Protein AF-A0A2U1CFE0-F1 (afdb_monomer_lite)

Radius of gyration: 10.6 Å; chains: 1; bounding box: 20×25×30 Å

Foldseek 3Di:
DWFAQVCLVVCAVAFWAFPVQPPGGWHWDQDPVRFIWIAGPVRDIGTGHHPVPPVPTDGTDHDD

pLDDT: mean 82.17, std 9.96, range [55.94, 93.19]

Organism: NCBI:txid1297617

Secondary structure (DSSP, 8-state):
-EE-TTTGGGGTT-EEE-TT-TTSPEEEEE-TTS-EEEE-TT--EEEPPPTT--SS-EE-EE--

Structure (mmCIF, N/CA/C/O backbone):
data_AF-A0A2U1CFE0-F1
#
_entry.id   AF-A0A2U1CFE0-F1
#
loop_
_atom_site.group_PDB
_atom_site.id
_atom_site.type_symbol
_atom_site.label_atom_id
_atom_site.label_alt_id
_atom_site.label_comp_id
_atom_site.label_asym_id
_atom_site.label_entity_id
_atom_site.label_seq_id
_atom_site.pdbx_PDB_ins_code
_atom_site.Cartn_x
_atom_site.Cartn_y
_atom_site.Cartn_z
_atom_site.occupancy
_atom_site.B_iso_or_equiv
_atom_site.auth_seq_id
_atom_site.auth_comp_id
_atom_site.auth_asym_id
_atom_site.auth_atom_id
_atom_site.pdbx_PDB_model_num
ATOM 1 N N . MET A 1 1 ? 0.094 8.248 -10.613 1.00 81.44 1 MET A N 1
ATOM 2 C CA . MET A 1 1 ? -0.712 8.528 -9.397 1.00 81.44 1 MET A CA 1
ATOM 3 C C . MET A 1 1 ? 0.018 7.968 -8.181 1.00 81.44 1 MET A C 1
ATOM 5 O O . MET A 1 1 ? 0.779 7.026 -8.357 1.00 81.44 1 MET A O 1
ATOM 9 N N . CYS A 1 2 ? -0.129 8.553 -6.989 1.00 86.12 2 CYS A N 1
ATOM 10 C CA . CYS A 1 2 ? 0.481 8.022 -5.762 1.00 86.12 2 CYS A CA 1
ATOM 11 C C . CYS A 1 2 ? -0.562 7.298 -4.900 1.00 86.12 2 CYS A C 1
ATOM 13 O O . CYS A 1 2 ? -1.716 7.723 -4.836 1.00 86.12 2 CYS A O 1
ATOM 15 N N . LEU A 1 3 ? -0.174 6.189 -4.268 1.00 87.12 3 LEU A N 1
ATOM 16 C CA . LEU A 1 3 ? -1.021 5.457 -3.326 1.00 87.12 3 LEU A CA 1
ATOM 17 C C . LEU A 1 3 ? -0.828 6.045 -1.932 1.00 87.12 3 LEU A C 1
ATOM 19 O O . LEU A 1 3 ? 0.296 6.084 -1.437 1.00 87.12 3 LEU A O 1
ATOM 23 N N . THR A 1 4 ? -1.921 6.471 -1.304 1.00 91.25 4 THR A N 1
ATOM 24 C CA . THR A 1 4 ? -1.917 7.114 0.013 1.00 91.2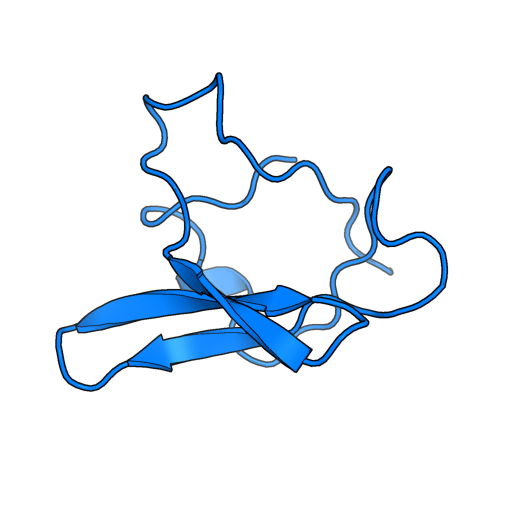5 4 THR A CA 1
ATOM 25 C C . THR A 1 4 ? -3.045 6.569 0.882 1.00 91.25 4 THR A C 1
ATOM 27 O O . THR A 1 4 ? -3.991 5.968 0.374 1.00 91.25 4 THR A O 1
ATOM 30 N N . GLN A 1 5 ? -2.996 6.795 2.196 1.00 92.38 5 GLN A N 1
ATOM 31 C CA . GLN A 1 5 ? -4.107 6.440 3.094 1.00 92.38 5 GLN A CA 1
ATOM 32 C C . GLN A 1 5 ? -5.450 7.040 2.639 1.00 92.38 5 GLN A C 1
ATOM 34 O O . GLN A 1 5 ? -6.484 6.393 2.773 1.00 92.38 5 GLN A O 1
ATOM 39 N N . GLN A 1 6 ? -5.438 8.245 2.060 1.00 90.94 6 GLN A N 1
ATOM 40 C CA . GLN A 1 6 ? -6.635 8.978 1.642 1.00 90.94 6 GLN A CA 1
ATOM 41 C C . GLN A 1 6 ? -7.324 8.365 0.417 1.00 90.94 6 GLN A C 1
ATOM 43 O O . GLN A 1 6 ? -8.539 8.486 0.278 1.00 90.94 6 GLN A O 1
ATOM 48 N N . ASN A 1 7 ? -6.572 7.711 -0.474 1.00 89.69 7 ASN A N 1
ATOM 49 C CA . ASN A 1 7 ? -7.120 7.144 -1.709 1.00 89.69 7 ASN A CA 1
ATOM 50 C C . ASN A 1 7 ? -7.082 5.607 -1.767 1.00 89.69 7 ASN A C 1
ATOM 52 O O . ASN A 1 7 ? -7.751 5.021 -2.617 1.00 89.69 7 ASN A O 1
ATOM 56 N N . ALA A 1 8 ? -6.377 4.942 -0.846 1.00 89.88 8 ALA A N 1
ATOM 57 C CA . ALA A 1 8 ? -6.162 3.495 -0.860 1.00 89.88 8 ALA A CA 1
ATOM 58 C C . ALA A 1 8 ? -7.458 2.672 -0.887 1.00 89.88 8 ALA A C 1
ATOM 60 O O . ALA A 1 8 ? -7.509 1.647 -1.568 1.00 89.88 8 ALA A O 1
ATOM 61 N N . ALA A 1 9 ? -8.524 3.149 -0.236 1.00 91.31 9 ALA A N 1
ATOM 62 C CA . ALA A 1 9 ? -9.843 2.513 -0.251 1.00 91.31 9 ALA A CA 1
ATOM 63 C C . ALA A 1 9 ? -10.366 2.238 -1.675 1.00 91.31 9 ALA A C 1
ATOM 65 O O . ALA A 1 9 ? -10.989 1.212 -1.931 1.00 91.31 9 ALA A O 1
ATOM 66 N N . GLN A 1 10 ? -10.067 3.125 -2.629 1.00 89.75 10 GLN A N 1
ATOM 67 C CA . GLN A 1 10 ? -10.532 3.025 -4.018 1.00 89.75 10 GLN A CA 1
ATOM 68 C C . GLN A 1 10 ? -9.813 1.932 -4.819 1.00 89.75 10 GLN A C 1
ATOM 70 O O . GLN A 1 10 ? -10.257 1.565 -5.916 1.00 89.75 10 GLN A O 1
ATOM 75 N N . PHE A 1 11 ? -8.693 1.439 -4.291 1.00 87.12 11 PHE A N 1
ATOM 76 C CA . PHE A 1 11 ? -7.807 0.485 -4.944 1.00 87.12 11 PHE A CA 1
ATOM 77 C C . PHE A 1 11 ? -7.757 -0.870 -4.242 1.00 87.12 11 PHE A C 1
ATOM 79 O O . PHE A 1 11 ? -7.084 -1.775 -4.734 1.00 87.12 11 PHE A O 1
ATOM 86 N N . VAL A 1 12 ? -8.478 -1.040 -3.130 1.00 87.00 12 VAL A N 1
ATOM 87 C CA . VAL A 1 12 ? -8.603 -2.338 -2.460 1.00 87.00 12 VAL A CA 1
ATOM 88 C C . VAL A 1 12 ? -9.105 -3.383 -3.457 1.00 87.00 12 VAL A C 1
ATOM 90 O O . VAL A 1 12 ? -10.085 -3.165 -4.168 1.00 87.00 12 VAL A O 1
ATOM 93 N N . GLY A 1 13 ? -8.389 -4.507 -3.541 1.00 81.06 13 GLY A N 1
ATOM 94 C CA . GLY A 1 13 ? -8.702 -5.602 -4.466 1.00 81.06 13 GLY A CA 1
ATOM 95 C C . GLY A 1 13 ? -8.394 -5.329 -5.945 1.00 81.06 13 GLY A C 1
ATOM 96 O O . GLY A 1 13 ? -8.619 -6.211 -6.769 1.00 81.06 13 GLY A O 1
ATOM 97 N N . LYS A 1 14 ? -7.863 -4.151 -6.300 1.00 81.00 14 LYS A N 1
ATOM 98 C CA . LYS A 1 14 ? -7.439 -3.831 -7.670 1.00 81.00 14 LYS A CA 1
ATOM 99 C C . LYS A 1 14 ? -5.955 -4.113 -7.868 1.00 81.00 14 LYS A C 1
ATOM 101 O O . LYS A 1 14 ? -5.152 -3.975 -6.949 1.00 81.00 14 LYS A O 1
ATOM 106 N N . SER A 1 15 ? -5.599 -4.456 -9.099 1.00 78.69 15 SER A N 1
ATOM 107 C CA . SER A 1 15 ? -4.211 -4.580 -9.535 1.00 78.69 15 SER A CA 1
ATOM 108 C C . SER A 1 15 ? -3.659 -3.216 -9.942 1.00 78.69 15 SER A C 1
ATOM 110 O O . SER A 1 15 ? -4.191 -2.574 -10.847 1.00 78.69 15 SER A O 1
ATOM 112 N N . LEU A 1 16 ? -2.593 -2.772 -9.274 1.00 81.94 16 LEU A N 1
ATOM 113 C CA . LEU A 1 16 ? -1.886 -1.531 -9.604 1.00 81.94 16 LEU A CA 1
ATOM 114 C C . LEU A 1 16 ? -0.463 -1.845 -10.066 1.00 81.94 16 LEU A C 1
ATOM 116 O O . LEU A 1 16 ? 0.218 -2.640 -9.425 1.00 81.94 16 LEU A O 1
ATOM 120 N N . PHE A 1 17 ? 0.010 -1.194 -11.126 1.00 77.88 17 PHE A N 1
ATOM 121 C CA . PHE A 1 17 ? 1.327 -1.449 -11.718 1.00 77.88 17 PHE A CA 1
ATOM 122 C C . PHE A 1 17 ? 2.141 -0.162 -11.685 1.00 77.88 17 PHE A C 1
ATOM 124 O O . PHE A 1 17 ? 1.654 0.869 -12.119 1.00 77.88 17 PHE A O 1
ATOM 131 N N . GLY A 1 18 ? 3.361 -0.163 -11.154 1.00 70.94 18 GLY A N 1
ATOM 132 C CA . GLY A 1 18 ? 4.132 1.076 -10.974 1.00 70.94 18 GLY A CA 1
ATOM 133 C C . GLY A 1 18 ? 5.592 0.963 -11.372 1.00 70.94 18 GLY A C 1
ATOM 134 O O . GLY A 1 18 ? 6.072 -0.141 -11.610 1.00 70.94 18 GLY A O 1
ATOM 135 N N . GLY A 1 19 ? 6.292 2.106 -11.357 1.00 61.81 19 GLY A N 1
ATOM 136 C CA . GLY A 1 19 ? 7.713 2.274 -11.715 1.00 61.81 19 GLY A CA 1
ATOM 137 C C . GLY A 1 19 ? 8.684 1.323 -10.996 1.00 61.81 19 GLY A C 1
ATOM 138 O O . GLY A 1 19 ? 9.708 0.913 -11.529 1.00 61.81 19 GLY A O 1
ATOM 139 N N . HIS A 1 20 ? 8.323 0.911 -9.781 1.00 61.91 20 HIS A N 1
ATOM 140 C CA . HIS A 1 20 ? 9.091 -0.036 -8.967 1.00 61.91 20 HIS A CA 1
ATOM 141 C C . HIS A 1 20 ? 8.524 -1.469 -9.009 1.00 61.91 20 HIS A C 1
ATOM 143 O O . HIS A 1 20 ? 9.134 -2.405 -8.496 1.00 61.91 20 HIS A O 1
ATOM 149 N N . PHE A 1 21 ? 7.364 -1.664 -9.642 1.00 63.47 21 PHE A N 1
ATOM 150 C CA . PHE A 1 21 ? 6.549 -2.884 -9.582 1.00 63.47 21 PHE A CA 1
ATOM 151 C C . PHE A 1 21 ? 6.161 -3.402 -10.977 1.00 63.47 21 PHE A C 1
ATOM 153 O O . PHE A 1 21 ? 5.154 -4.084 -11.119 1.00 63.47 21 PHE A O 1
ATOM 160 N N . HIS A 1 22 ? 6.960 -3.098 -12.009 1.00 57.75 22 HIS A N 1
ATOM 161 C CA . HIS A 1 22 ? 6.655 -3.309 -13.438 1.00 57.75 22 HIS A CA 1
ATOM 162 C C . HIS A 1 22 ? 6.112 -4.701 -13.819 1.00 57.75 22 HIS A C 1
ATOM 164 O O . HIS A 1 22 ? 5.452 -4.826 -14.843 1.00 57.75 22 HIS A O 1
ATOM 170 N N . TYR A 1 23 ? 6.374 -5.736 -13.017 1.00 55.94 23 TYR A N 1
ATOM 171 C CA . TYR A 1 23 ? 6.019 -7.122 -13.334 1.00 55.94 23 TYR A CA 1
ATOM 172 C C . TYR A 1 23 ? 4.972 -7.743 -12.401 1.00 55.94 23 TYR A C 1
ATOM 174 O O . TYR A 1 23 ? 4.495 -8.836 -12.686 1.00 55.94 23 TYR A O 1
ATOM 182 N N . TRP A 1 24 ? 4.616 -7.085 -11.293 1.00 65.25 24 TRP A N 1
ATOM 183 C CA . TRP A 1 24 ? 3.714 -7.648 -10.284 1.00 65.25 24 TRP A CA 1
ATOM 184 C C . TRP A 1 24 ? 2.760 -6.585 -9.741 1.00 65.25 24 TRP A C 1
ATOM 186 O O . TRP A 1 24 ? 3.219 -5.523 -9.319 1.00 65.25 24 TRP A O 1
ATOM 196 N N . PRO A 1 25 ? 1.445 -6.861 -9.709 1.00 70.19 25 PRO A N 1
ATOM 197 C CA . PRO A 1 25 ? 0.485 -5.892 -9.220 1.00 70.19 25 PRO A CA 1
ATOM 198 C C . PRO A 1 25 ? 0.635 -5.693 -7.711 1.00 70.19 25 PRO A C 1
ATOM 200 O O . PRO A 1 25 ? 0.653 -6.662 -6.950 1.00 70.19 25 PRO A O 1
ATOM 203 N N . LEU A 1 26 ? 0.661 -4.436 -7.272 1.00 82.62 26 LEU A N 1
ATOM 204 C CA . LEU A 1 26 ? 0.464 -4.105 -5.866 1.00 82.62 26 LEU A CA 1
ATOM 205 C C . LEU A 1 26 ? -0.936 -4.548 -5.449 1.00 82.62 26 LEU A C 1
ATOM 207 O O . LEU A 1 26 ? -1.917 -4.251 -6.137 1.00 82.62 26 LEU A O 1
ATOM 211 N N . ARG A 1 27 ? -1.030 -5.221 -4.303 1.00 87.06 27 ARG A N 1
ATOM 212 C CA . ARG A 1 27 ? -2.317 -5.530 -3.674 1.00 87.06 27 ARG A CA 1
ATOM 213 C C . ARG A 1 27 ? -2.555 -4.576 -2.525 1.00 87.06 27 ARG A C 1
ATOM 215 O O . ARG A 1 27 ? -1.794 -4.585 -1.562 1.00 87.06 27 ARG A O 1
ATOM 222 N N . VAL A 1 28 ? -3.620 -3.790 -2.618 1.00 90.19 28 VAL A N 1
ATOM 223 C CA . VAL A 1 28 ? -4.049 -2.909 -1.531 1.00 90.19 28 VAL A CA 1
ATOM 224 C C . VAL A 1 28 ? -5.028 -3.655 -0.633 1.00 90.19 28 VAL A C 1
ATOM 226 O O . VAL A 1 28 ? -5.992 -4.255 -1.115 1.00 90.19 28 VAL A O 1
ATOM 229 N N . ILE A 1 29 ? -4.775 -3.610 0.672 1.00 91.38 29 ILE A N 1
ATOM 230 C CA . ILE A 1 29 ? -5.582 -4.258 1.704 1.00 91.38 29 ILE A CA 1
ATOM 231 C C . ILE A 1 29 ? -5.938 -3.263 2.809 1.00 91.38 29 ILE A C 1
ATOM 233 O O . ILE A 1 29 ? -5.157 -2.371 3.145 1.00 91.38 29 ILE A O 1
ATOM 237 N N . GLN A 1 30 ? -7.120 -3.437 3.394 1.00 93.19 30 GLN A N 1
ATOM 238 C CA . GLN A 1 30 ? -7.512 -2.743 4.615 1.00 93.19 30 GLN A CA 1
ATOM 239 C C . GLN A 1 30 ? -7.231 -3.650 5.812 1.00 93.19 30 GLN A C 1
ATOM 241 O O . GLN A 1 30 ? -7.657 -4.805 5.8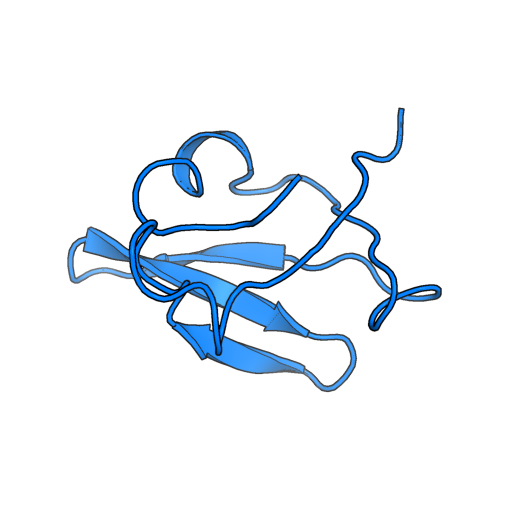44 1.00 93.19 30 GLN A O 1
ATOM 246 N N . HIS A 1 31 ? -6.511 -3.134 6.800 1.00 91.75 31 HIS A N 1
ATOM 247 C CA . HIS A 1 31 ? -6.231 -3.850 8.035 1.00 91.75 31 HIS A CA 1
ATOM 248 C C . HIS A 1 31 ? -7.290 -3.528 9.104 1.00 91.75 31 HIS A C 1
ATOM 250 O O . HIS A 1 31 ? -7.974 -2.506 9.043 1.00 91.75 31 HIS A O 1
ATOM 256 N N . LYS A 1 32 ? -7.430 -4.390 10.122 1.00 89.69 32 LYS A N 1
ATOM 257 C CA . LYS A 1 32 ? -8.482 -4.284 11.161 1.00 89.69 32 LYS A CA 1
ATOM 258 C C . LYS A 1 32 ? -8.438 -2.988 11.981 1.00 89.69 32 LYS A C 1
ATOM 260 O O . LYS A 1 32 ? -9.428 -2.620 12.595 1.00 89.69 32 LYS A O 1
ATOM 265 N N . ASN A 1 33 ? -7.296 -2.304 11.989 1.00 90.12 33 ASN A N 1
ATOM 266 C CA . ASN A 1 33 ? -7.108 -1.002 12.634 1.00 90.12 33 ASN A CA 1
ATOM 267 C C . ASN A 1 33 ? -7.612 0.182 11.783 1.00 90.12 33 ASN A C 1
ATOM 269 O O . ASN A 1 33 ? -7.378 1.328 12.150 1.00 90.12 33 ASN A O 1
ATOM 273 N N . GLY A 1 34 ? -8.250 -0.077 10.637 1.00 88.00 34 GLY A N 1
ATOM 274 C CA . GLY A 1 34 ? -8.755 0.947 9.722 1.00 88.00 34 GLY A CA 1
ATOM 275 C C . GLY A 1 34 ? -7.699 1.544 8.789 1.00 88.00 34 GLY A C 1
ATOM 276 O O . GLY A 1 34 ? -8.052 2.350 7.934 1.00 88.00 34 GLY A O 1
ATOM 277 N N . LEU A 1 35 ? -6.429 1.141 8.914 1.00 91.81 35 LEU A N 1
ATOM 278 C CA . LEU A 1 35 ? -5.343 1.608 8.053 1.00 91.81 35 LEU A CA 1
ATOM 279 C C . LEU A 1 35 ? -5.211 0.745 6.800 1.00 91.81 35 LEU A C 1
ATOM 281 O O . LEU A 1 35 ? -5.470 -0.462 6.815 1.00 91.81 35 LEU A O 1
ATOM 285 N N . TYR A 1 36 ? -4.731 1.366 5.728 1.00 93.00 36 TYR A N 1
ATOM 286 C CA . TYR A 1 36 ? -4.453 0.687 4.471 1.00 93.00 36 TYR A CA 1
ATOM 287 C C . TYR A 1 36 ? -2.978 0.319 4.341 1.00 93.00 36 TYR A C 1
ATOM 289 O O . TYR A 1 36 ? -2.084 1.069 4.745 1.00 93.00 36 TYR A O 1
ATOM 297 N N . TYR A 1 37 ? -2.738 -0.843 3.754 1.00 92.00 37 TYR A N 1
ATOM 298 C CA . TYR A 1 37 ? -1.414 -1.366 3.455 1.00 92.00 37 TYR A CA 1
ATOM 299 C C . TYR A 1 37 ? -1.381 -1.808 1.999 1.00 92.00 37 TYR A C 1
ATOM 301 O O . TYR A 1 37 ? -2.415 -2.131 1.407 1.00 92.00 37 TYR A O 1
ATOM 309 N N . TYR A 1 38 ? -0.185 -1.851 1.435 1.00 89.25 38 TYR A N 1
ATOM 310 C CA . TYR A 1 38 ? 0.061 -2.477 0.151 1.00 89.25 38 TYR A CA 1
ATOM 311 C C . TYR A 1 38 ? 1.068 -3.607 0.317 1.00 89.25 38 TYR A C 1
ATOM 313 O O . TYR A 1 38 ? 1.955 -3.554 1.169 1.00 89.25 38 TYR A O 1
ATOM 321 N N . ILE A 1 39 ? 0.894 -4.646 -0.489 1.00 88.19 39 ILE A N 1
ATOM 322 C CA . ILE A 1 39 ? 1.810 -5.778 -0.569 1.00 88.19 39 ILE A CA 1
ATOM 323 C C . ILE A 1 39 ? 2.542 -5.673 -1.901 1.00 88.19 39 ILE A C 1
ATOM 325 O O . ILE A 1 39 ? 1.899 -5.549 -2.949 1.00 88.19 39 ILE A O 1
ATOM 329 N N . ASP A 1 40 ? 3.870 -5.690 -1.845 1.00 83.50 40 ASP A N 1
ATOM 330 C CA . ASP A 1 40 ? 4.720 -5.644 -3.029 1.00 83.50 40 ASP A CA 1
ATOM 331 C C . ASP A 1 40 ? 4.935 -7.026 -3.677 1.00 83.50 40 ASP A C 1
ATOM 333 O O . ASP A 1 40 ? 4.387 -8.048 -3.255 1.00 83.50 40 ASP A O 1
ATOM 337 N N . ARG A 1 41 ? 5.778 -7.062 -4.715 1.00 78.12 41 ARG A N 1
ATOM 338 C CA . ARG A 1 41 ? 6.142 -8.285 -5.451 1.00 78.12 41 ARG A CA 1
ATOM 339 C C . ARG A 1 41 ? 6.838 -9.356 -4.604 1.00 78.12 41 ARG A C 1
ATOM 341 O O . ARG A 1 41 ? 6.865 -10.513 -5.005 1.00 78.12 41 ARG A O 1
ATOM 348 N N . PHE A 1 42 ? 7.455 -8.968 -3.492 1.00 82.44 42 PHE A N 1
ATOM 349 C CA . PHE A 1 42 ? 8.182 -9.857 -2.590 1.00 82.44 42 PHE A CA 1
ATOM 350 C C . PHE A 1 42 ? 7.301 -10.336 -1.429 1.00 82.44 42 PHE A C 1
ATOM 352 O O . PHE A 1 42 ? 7.770 -11.081 -0.572 1.00 82.44 42 PHE A O 1
ATOM 359 N N . GLY A 1 43 ? 6.028 -9.929 -1.392 1.00 83.62 43 GLY A N 1
ATOM 360 C CA . GLY A 1 43 ? 5.128 -10.225 -0.282 1.00 83.62 43 GLY A CA 1
ATOM 361 C C . GLY A 1 43 ? 5.358 -9.325 0.932 1.00 83.62 43 GLY A C 1
ATOM 362 O O . GLY A 1 43 ? 4.800 -9.590 1.996 1.00 83.62 43 GLY A O 1
ATOM 363 N N . VAL A 1 44 ? 6.156 -8.261 0.796 1.00 86.44 44 VAL A N 1
ATOM 364 C CA . VAL A 1 44 ? 6.408 -7.320 1.885 1.00 86.44 44 VAL A CA 1
ATOM 365 C C . VAL A 1 44 ? 5.197 -6.410 2.021 1.00 86.44 44 VAL A C 1
ATOM 367 O O . VAL A 1 44 ? 4.813 -5.698 1.092 1.00 86.44 44 VAL A O 1
ATOM 370 N N . MET A 1 45 ? 4.586 -6.448 3.203 1.00 89.12 45 MET A N 1
ATOM 371 C CA . MET A 1 45 ? 3.461 -5.594 3.554 1.00 89.12 45 MET A CA 1
ATOM 37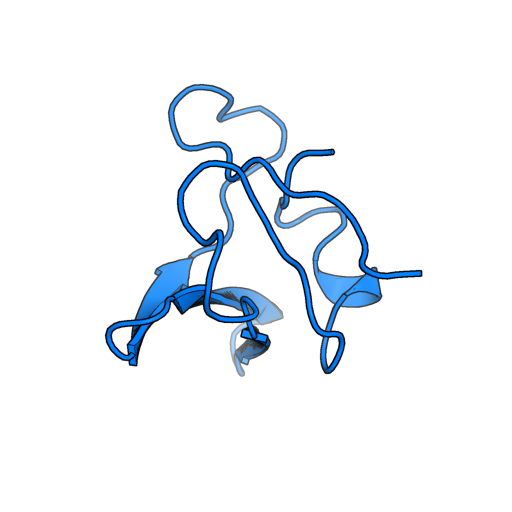2 C C . MET A 1 45 ? 3.973 -4.280 4.141 1.00 89.12 45 MET A C 1
ATOM 374 O O . MET A 1 45 ? 4.627 -4.264 5.182 1.00 89.12 45 MET A O 1
ATOM 378 N N . MET A 1 46 ? 3.628 -3.172 3.498 1.00 89.50 46 MET A N 1
ATOM 379 C CA . MET A 1 46 ? 4.019 -1.828 3.910 1.00 89.50 46 MET A CA 1
ATOM 380 C C . MET A 1 46 ? 2.782 -0.961 4.108 1.00 89.50 46 MET A C 1
ATOM 382 O O . MET A 1 46 ? 1.785 -1.085 3.396 1.00 89.50 46 MET A O 1
ATOM 386 N N . LYS A 1 47 ? 2.827 -0.085 5.112 1.00 91.00 47 LYS A N 1
ATOM 387 C CA . LYS A 1 47 ? 1.742 0.865 5.366 1.00 91.00 47 LYS A CA 1
ATOM 388 C C . LYS A 1 47 ? 1.663 1.842 4.192 1.00 91.00 47 LYS A C 1
ATOM 390 O O . LYS A 1 47 ? 2.694 2.365 3.776 1.00 91.00 47 LYS A O 1
ATOM 395 N N . CYS A 1 48 ? 0.459 2.120 3.683 1.00 90.56 48 CYS A N 1
ATOM 396 C CA . CYS A 1 48 ? 0.310 3.187 2.695 1.00 90.56 48 CYS A CA 1
ATOM 3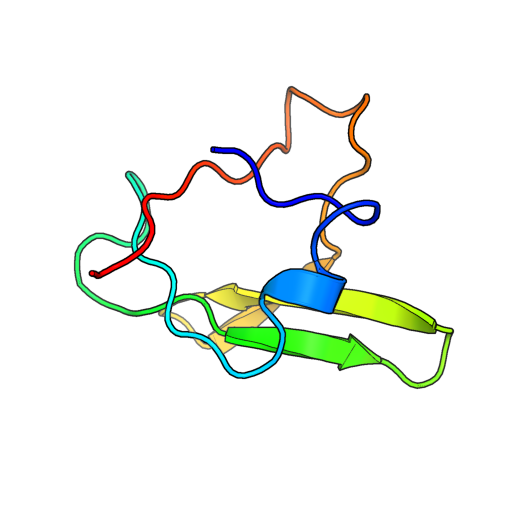97 C C . CYS A 1 48 ? 0.757 4.518 3.332 1.00 90.56 48 CYS A C 1
ATOM 399 O O . CYS A 1 48 ? 0.343 4.810 4.462 1.00 90.56 48 CYS A O 1
ATOM 401 N N . PRO A 1 49 ? 1.588 5.316 2.655 1.00 89.81 49 PRO A N 1
ATOM 402 C CA . PRO A 1 49 ? 2.022 6.609 3.170 1.00 89.81 49 PRO A CA 1
ATOM 403 C C . PRO A 1 49 ? 0.837 7.575 3.286 1.00 89.81 49 PRO A C 1
ATOM 405 O O . PRO A 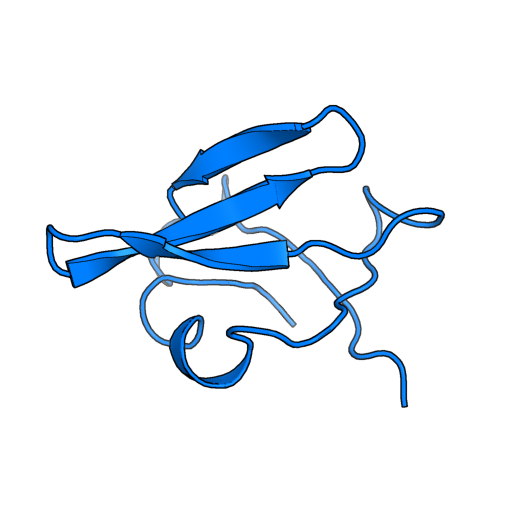1 49 ? -0.230 7.370 2.697 1.00 89.81 49 PRO A O 1
ATOM 408 N N . ASP A 1 50 ? 1.010 8.630 4.073 1.00 88.44 50 ASP A N 1
ATOM 409 C CA . ASP A 1 50 ? 0.074 9.753 4.063 1.00 88.44 50 ASP A CA 1
ATOM 410 C C . ASP A 1 50 ? 0.243 10.573 2.772 1.00 88.44 50 ASP A C 1
ATOM 412 O O . ASP A 1 50 ? 1.327 10.590 2.192 1.00 88.44 50 ASP A O 1
ATOM 416 N N . GLN A 1 51 ? -0.792 11.287 2.324 1.00 83.75 51 GLN A N 1
ATOM 417 C CA . GLN A 1 51 ? -0.691 12.168 1.152 1.00 83.75 51 GLN A CA 1
ATOM 418 C C . GLN A 1 51 ? 0.387 13.255 1.263 1.00 83.75 51 GLN A C 1
ATOM 420 O O . GLN A 1 51 ? 0.860 13.738 0.238 1.00 83.75 51 GLN A O 1
ATOM 425 N N . ASN A 1 52 ? 0.777 13.633 2.484 1.00 85.12 52 ASN A N 1
ATOM 426 C CA . ASN A 1 52 ? 1.826 14.622 2.723 1.00 85.12 52 ASN A CA 1
ATOM 427 C C . ASN A 1 52 ? 3.235 14.002 2.783 1.00 85.12 52 ASN A C 1
ATOM 429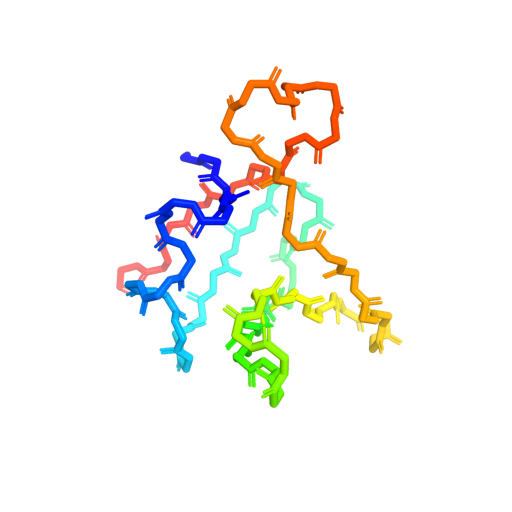 O O . ASN A 1 52 ? 4.224 14.730 2.720 1.00 85.12 52 ASN A O 1
ATOM 433 N N . ASP A 1 53 ? 3.348 12.674 2.882 1.00 82.06 53 ASP A N 1
ATOM 434 C CA . ASP A 1 53 ? 4.626 11.958 2.863 1.00 82.06 53 ASP A CA 1
ATOM 435 C C . ASP A 1 53 ? 5.001 11.588 1.423 1.00 82.06 53 ASP A C 1
ATOM 437 O O . ASP A 1 53 ? 4.906 10.442 0.979 1.00 82.06 53 ASP A O 1
ATOM 441 N N . LEU A 1 54 ? 5.409 12.611 0.670 1.00 75.44 54 LEU A N 1
ATOM 442 C CA . LEU A 1 54 ? 5.835 12.452 -0.721 1.00 75.44 54 LEU A CA 1
ATOM 443 C C . LEU A 1 54 ? 7.168 11.706 -0.856 1.00 75.44 54 LEU A C 1
ATOM 445 O O . LEU A 1 54 ? 7.448 11.167 -1.926 1.00 75.44 54 LEU A O 1
ATOM 449 N N . PHE A 1 55 ? 7.974 11.657 0.210 1.00 80.06 55 PHE A N 1
ATOM 450 C CA . PHE A 1 55 ? 9.250 10.945 0.216 1.00 80.06 55 PHE A CA 1
ATOM 451 C C . PHE A 1 55 ? 9.038 9.428 0.169 1.00 80.06 55 PHE A C 1
ATOM 453 O O . PHE A 1 55 ? 9.700 8.744 -0.606 1.00 80.06 55 PHE A O 1
ATOM 460 N N . ASN A 1 56 ? 8.065 8.912 0.927 1.00 78.38 56 ASN A N 1
ATOM 461 C CA . ASN A 1 56 ? 7.696 7.493 0.912 1.00 78.38 56 ASN A CA 1
ATOM 462 C C . ASN A 1 56 ? 6.522 7.174 -0.032 1.00 78.38 56 ASN A C 1
ATOM 464 O O . ASN A 1 56 ? 5.944 6.087 0.044 1.00 78.38 56 ASN A O 1
ATOM 468 N N . ALA A 1 57 ? 6.139 8.108 -0.909 1.00 79.12 57 ALA A N 1
ATOM 469 C CA . ALA A 1 57 ? 5.009 7.938 -1.813 1.00 79.12 57 ALA A CA 1
ATOM 470 C C . ALA A 1 57 ? 5.218 6.779 -2.796 1.00 79.12 57 ALA A C 1
ATOM 472 O O . ALA A 1 57 ? 6.255 6.639 -3.443 1.00 79.12 57 ALA A O 1
ATOM 473 N N . VAL A 1 58 ? 4.171 5.974 -2.970 1.00 81.31 58 VAL A N 1
ATOM 474 C CA . VAL A 1 58 ? 4.190 4.828 -3.881 1.00 81.31 58 VAL A CA 1
ATOM 475 C C . VAL A 1 58 ? 3.558 5.230 -5.203 1.00 81.31 58 VAL A C 1
ATOM 477 O O . VAL A 1 58 ? 2.338 5.362 -5.298 1.00 81.31 58 VAL A O 1
ATOM 480 N N . TYR A 1 59 ? 4.378 5.422 -6.233 1.00 84.44 59 TYR A N 1
ATOM 481 C CA . TYR A 1 59 ? 3.901 5.799 -7.561 1.00 84.44 59 TYR A CA 1
ATOM 482 C C . TYR A 1 59 ? 3.463 4.582 -8.372 1.00 84.44 59 TYR A C 1
ATOM 484 O O . TYR A 1 59 ? 4.201 3.607 -8.533 1.00 84.44 59 TYR A O 1
ATOM 492 N N . PHE A 1 60 ? 2.262 4.670 -8.930 1.00 82.69 60 PHE A N 1
ATOM 493 C CA . PHE A 1 60 ? 1.681 3.635 -9.766 1.00 82.69 60 PHE A CA 1
ATOM 494 C C . PHE A 1 60 ? 0.868 4.215 -10.927 1.00 82.69 60 PHE A C 1
ATOM 496 O O . PHE A 1 60 ? 0.490 5.393 -10.948 1.00 82.69 60 PHE A O 1
ATOM 503 N N . SER A 1 61 ? 0.596 3.332 -11.874 1.00 76.50 61 SER A N 1
ATOM 504 C CA . SER A 1 61 ? -0.316 3.438 -12.999 1.00 76.50 61 SER A CA 1
ATOM 505 C C . SER A 1 61 ? -1.419 2.401 -12.808 1.00 76.50 61 SER A C 1
ATOM 507 O O . SER A 1 61 ? -1.202 1.286 -12.318 1.00 76.50 61 SER A O 1
ATOM 509 N N . ARG A 1 62 ? -2.644 2.775 -13.156 1.00 68.31 62 ARG A N 1
ATOM 510 C CA . ARG A 1 62 ? -3.752 1.827 -13.185 1.00 68.31 62 ARG A CA 1
ATOM 511 C C . ARG A 1 62 ? -3.578 0.969 -14.440 1.00 68.31 62 ARG A C 1
ATOM 513 O O . ARG A 1 62 ? -3.379 1.540 -15.506 1.00 68.31 62 ARG A O 1
ATOM 520 N N . ALA A 1 63 ? -3.609 -0.359 -14.315 1.00 62.66 63 ALA A N 1
ATOM 521 C CA . ALA A 1 63 ? -3.861 -1.172 -15.503 1.00 62.66 63 ALA A CA 1
ATOM 522 C C . ALA A 1 63 ? -5.302 -0.898 -15.928 1.00 62.66 63 ALA A C 1
ATOM 524 O O . ALA A 1 63 ? -6.211 -1.017 -15.099 1.00 62.66 63 ALA A O 1
ATOM 525 N N . GLU A 1 64 ? -5.463 -0.423 -17.157 1.00 56.16 64 GLU A N 1
ATOM 526 C CA . GLU A 1 64 ? -6.764 -0.310 -17.815 1.00 56.16 64 GLU A CA 1
ATOM 527 C C . GLU A 1 64 ? -7.369 -1.695 -18.053 1.00 56.16 64 GLU A C 1
ATOM 529 O O . GLU A 1 64 ? -6.600 -2.635 -18.367 1.00 56.16 64 GLU A O 1
#

Sequence (64 aa):
MCLTQQNAAQFVGKSLFGGHFHYWPLRVIQHKNGLYYYIDRFGVMMKCPDQNDLFNAVYFSRAE